Protein AF-A0A2N3E352-F1 (afdb_monomer_lite)

pLDDT: mean 88.11, std 11.74, range [39.16, 98.06]

Structure (mmCIF, N/CA/C/O backbone):
data_AF-A0A2N3E352-F1
#
_entry.id   AF-A0A2N3E352-F1
#
loop_
_atom_site.group_PDB
_atom_site.id
_atom_site.type_symbol
_atom_site.label_atom_id
_atom_site.label_alt_id
_atom_site.label_comp_id
_atom_site.label_asym_id
_atom_site.label_entity_id
_atom_site.label_seq_id
_atom_site.pdbx_PDB_ins_code
_atom_site.Cartn_x
_atom_site.Cartn_y
_atom_site.Cartn_z
_atom_site.occupancy
_atom_site.B_iso_or_equiv
_atom_site.auth_seq_id
_atom_site.auth_comp_id
_atom_site.auth_asym_id
_atom_site.auth_atom_id
_atom_site.pdbx_PDB_model_num
ATOM 1 N N . MET A 1 1 ? -7.917 42.215 31.900 1.00 39.16 1 MET A N 1
ATOM 2 C CA . MET A 1 1 ? -9.387 42.086 31.904 1.00 39.16 1 MET A CA 1
ATOM 3 C C . MET A 1 1 ? -9.721 40.731 31.296 1.00 39.16 1 MET A C 1
ATOM 5 O O . MET A 1 1 ? -9.849 40.613 30.087 1.00 39.16 1 MET A O 1
ATOM 9 N N . GLY A 1 2 ? -9.641 39.685 32.124 1.00 42.56 2 GLY A N 1
ATOM 10 C CA . GLY A 1 2 ? -9.872 38.299 31.720 1.00 42.56 2 GLY A CA 1
ATOM 11 C C . GLY A 1 2 ? -11.354 37.978 31.845 1.00 42.56 2 GLY A C 1
ATOM 12 O O . GLY A 1 2 ? -11.967 38.328 32.845 1.00 42.56 2 GLY A O 1
ATOM 13 N N . MET A 1 3 ? -11.923 37.372 30.809 1.00 50.81 3 MET A N 1
ATOM 14 C CA . MET A 1 3 ? -13.320 36.959 30.778 1.00 50.81 3 MET A CA 1
ATOM 15 C C . MET A 1 3 ? -13.442 35.613 31.498 1.00 50.81 3 MET A C 1
ATOM 17 O O . MET A 1 3 ? -12.963 34.593 31.001 1.00 50.81 3 MET A O 1
ATOM 21 N N . GLU A 1 4 ? -14.016 35.630 32.696 1.00 62.47 4 GLU A N 1
ATOM 22 C CA . GLU A 1 4 ? -14.313 34.435 33.483 1.00 62.47 4 GLU A CA 1
ATOM 23 C C . GLU A 1 4 ? -15.482 33.659 32.847 1.00 62.47 4 GLU A C 1
ATOM 25 O O . GLU A 1 4 ? -16.510 34.223 32.475 1.00 62.47 4 GLU A O 1
ATOM 30 N N . ASP A 1 5 ? -15.295 32.349 32.680 1.00 61.12 5 ASP A N 1
ATOM 31 C CA . ASP A 1 5 ? -16.291 31.399 32.173 1.00 61.12 5 ASP A CA 1
ATOM 32 C C . ASP A 1 5 ? -17.325 31.095 33.276 1.00 61.12 5 ASP A C 1
ATOM 34 O O . ASP A 1 5 ? -17.011 30.456 34.280 1.00 61.12 5 ASP A O 1
ATOM 38 N N . ILE A 1 6 ? -18.562 31.571 33.089 1.00 63.81 6 ILE A N 1
ATOM 39 C CA . ILE A 1 6 ? -19.675 31.530 34.061 1.00 63.81 6 ILE A CA 1
ATOM 40 C C . ILE A 1 6 ? -20.299 30.122 34.196 1.00 63.81 6 ILE A C 1
ATOM 42 O O . ILE A 1 6 ? -21.170 29.905 35.036 1.00 63.81 6 ILE A O 1
ATOM 46 N N . SER A 1 7 ? -19.898 29.117 33.405 1.00 71.06 7 SER A N 1
ATOM 47 C CA . SER A 1 7 ? -20.730 27.907 33.304 1.00 71.06 7 SER A CA 1
ATOM 48 C C . SER A 1 7 ? -20.709 26.968 34.518 1.00 71.06 7 SER A C 1
ATOM 50 O O . SER A 1 7 ? -21.573 26.096 34.585 1.00 71.06 7 SER A O 1
ATOM 52 N N . GLY A 1 8 ? -19.773 27.091 35.471 1.00 66.88 8 GLY A N 1
ATOM 53 C CA . GLY A 1 8 ? -19.715 26.251 36.685 1.00 66.88 8 GLY A CA 1
ATOM 54 C C . GLY A 1 8 ? -19.617 24.734 36.437 1.00 66.88 8 GLY A C 1
ATOM 55 O O . GLY A 1 8 ? -19.555 23.944 37.379 1.00 66.88 8 GLY A O 1
ATOM 56 N N . ARG A 1 9 ? -19.591 24.295 35.174 1.00 68.38 9 ARG A N 1
ATOM 57 C CA . ARG A 1 9 ? -19.462 22.894 34.800 1.00 68.38 9 ARG A CA 1
ATOM 58 C 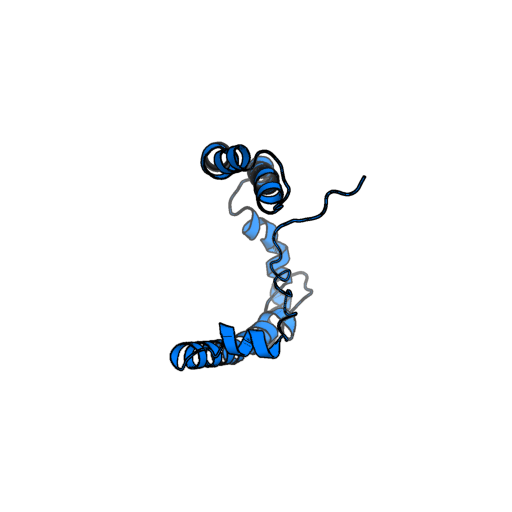C . ARG A 1 9 ? -17.985 22.544 34.905 1.00 68.38 9 ARG A C 1
ATOM 60 O O . ARG A 1 9 ? -17.168 23.210 34.264 1.00 68.38 9 ARG A O 1
ATOM 67 N N . PRO A 1 10 ? -17.604 21.507 35.669 1.00 63.91 10 PRO A N 1
ATOM 68 C CA . PRO A 1 10 ? -16.234 21.031 35.617 1.00 63.91 10 PRO A CA 1
ATOM 69 C C . PRO A 1 10 ? -15.914 20.716 34.154 1.00 63.91 10 PRO A C 1
ATOM 71 O O . PRO A 1 10 ? -16.662 19.978 33.506 1.00 63.91 10 PRO A O 1
ATOM 74 N N . ARG A 1 11 ? -14.829 21.301 33.617 1.00 57.19 11 ARG A N 1
ATOM 75 C CA . ARG A 1 11 ? -14.321 20.945 32.283 1.00 57.19 11 ARG A CA 1
ATOM 76 C C . ARG A 1 11 ? -14.302 19.420 32.221 1.00 57.19 11 ARG A C 1
ATOM 78 O O . ARG A 1 11 ? -13.710 18.830 33.134 1.00 57.19 11 ARG A O 1
ATOM 85 N N . PRO A 1 12 ? -14.945 18.768 31.229 1.00 61.28 12 PRO A N 1
ATOM 86 C CA . PRO A 1 12 ? -14.907 17.321 31.147 1.00 61.28 12 PRO A CA 1
ATOM 87 C C . PRO A 1 12 ? -13.433 16.959 31.118 1.00 61.28 12 PRO A C 1
ATOM 89 O O . PRO A 1 12 ? -12.713 17.345 30.192 1.00 61.28 12 PRO A O 1
ATOM 92 N N . LYS A 1 13 ? -12.958 16.315 32.190 1.00 57.22 13 LYS A N 1
ATOM 93 C CA . LYS A 1 13 ? -11.590 15.823 32.239 1.00 57.22 13 LYS A CA 1
ATOM 94 C C . LYS A 1 13 ? -11.484 14.977 30.981 1.00 57.22 13 LYS A C 1
ATOM 96 O O . LYS A 1 13 ? -12.222 13.999 30.854 1.00 57.22 13 LYS A O 1
ATOM 101 N N . ARG A 1 14 ? -10.644 15.374 30.017 1.00 56.84 14 ARG A N 1
ATOM 102 C CA . ARG A 1 14 ? -10.212 14.451 28.968 1.00 56.84 14 ARG A CA 1
ATOM 103 C C . ARG A 1 14 ? -9.488 13.362 29.731 1.00 56.84 14 ARG A C 1
ATOM 105 O O . ARG A 1 14 ? -8.304 13.490 30.016 1.00 56.84 14 ARG A O 1
ATOM 112 N N . ALA A 1 15 ? -10.235 12.361 30.185 1.00 62.94 15 ALA A N 1
ATOM 113 C CA . ALA A 1 15 ? -9.670 11.176 30.770 1.00 62.94 15 ALA A CA 1
ATOM 114 C C . ALA A 1 15 ? -8.791 10.628 29.658 1.00 62.94 15 ALA A C 1
ATOM 116 O O . ALA A 1 15 ? -9.296 10.224 28.609 1.00 62.94 15 ALA A O 1
ATOM 117 N N . MET A 1 16 ? -7.480 10.744 29.843 1.00 58.38 16 MET A N 1
ATOM 118 C CA . MET A 1 16 ? -6.495 10.099 29.003 1.00 58.38 16 MET A CA 1
ATOM 119 C C . MET A 1 16 ? -6.829 8.614 29.098 1.00 58.38 16 MET A C 1
ATOM 121 O O . MET A 1 16 ? -6.536 7.963 30.099 1.00 58.38 16 MET A O 1
ATOM 125 N N . ARG A 1 17 ? -7.619 8.115 28.138 1.00 68.69 17 ARG A N 1
ATOM 126 C CA . ARG A 1 17 ? -8.065 6.727 28.138 1.00 68.69 17 ARG A CA 1
ATOM 127 C C . ARG A 1 17 ? -6.791 5.911 28.027 1.00 68.69 17 ARG A C 1
ATOM 129 O O . ARG A 1 17 ? -6.120 5.973 27.002 1.00 68.69 17 ARG A O 1
ATOM 136 N N . SER A 1 18 ? -6.449 5.190 29.094 1.00 86.38 18 SER A N 1
ATOM 137 C CA . SER A 1 18 ? -5.401 4.175 29.032 1.00 86.38 18 SER A CA 1
ATOM 138 C C . SER A 1 18 ? -5.652 3.316 27.784 1.00 86.38 18 SER A C 1
ATOM 140 O O . SER A 1 18 ? -6.815 2.952 27.559 1.00 86.38 18 SER A O 1
ATOM 142 N N . PRO A 1 19 ? -4.625 2.995 26.975 1.00 86.56 19 PRO A N 1
ATOM 143 C CA . PRO A 1 19 ? -4.787 2.177 25.772 1.00 86.56 19 PRO A CA 1
ATOM 144 C C . PRO A 1 19 ? -5.583 0.898 26.049 1.00 86.56 19 PRO A C 1
ATOM 146 O O . PRO A 1 19 ? -6.465 0.525 25.282 1.00 86.56 19 PRO A O 1
ATOM 149 N N . LEU A 1 20 ? -5.377 0.305 27.228 1.00 88.19 20 LEU A N 1
ATOM 150 C CA . LEU A 1 20 ? -6.099 -0.878 27.685 1.00 88.19 20 LEU A CA 1
ATOM 151 C C . LEU A 1 20 ? -7.603 -0.624 27.901 1.00 88.19 20 LEU A C 1
ATOM 153 O O . LEU A 1 20 ? -8.441 -1.452 27.544 1.00 88.19 20 LEU A O 1
ATOM 157 N N . SER A 1 21 ? -7.959 0.535 28.461 1.00 86.94 21 SER A N 1
ATOM 158 C CA . SER A 1 21 ? -9.356 0.953 28.642 1.00 86.94 21 SER A CA 1
ATOM 159 C C . SER A 1 21 ? -10.036 1.224 27.297 1.00 86.94 21 SER A C 1
ATOM 161 O O . SER A 1 21 ? -11.190 0.847 27.099 1.00 86.94 21 SER A O 1
ATOM 163 N N . TRP A 1 22 ? -9.307 1.801 26.337 1.00 89.81 22 TRP A N 1
ATOM 164 C CA . TRP A 1 22 ? -9.796 1.981 24.972 1.00 89.81 22 TRP A CA 1
ATOM 165 C C . TRP A 1 22 ? -10.011 0.638 24.257 1.00 89.81 22 TRP A C 1
ATOM 167 O O . TRP A 1 22 ? -11.074 0.436 23.675 1.00 89.81 22 TRP A O 1
ATOM 177 N N . MET A 1 23 ? -9.068 -0.306 24.353 1.00 88.62 23 MET A N 1
ATOM 178 C CA . MET A 1 23 ? -9.197 -1.627 23.722 1.00 88.62 23 MET A CA 1
ATOM 179 C C . MET A 1 23 ? -10.406 -2.395 24.257 1.00 88.62 23 MET A C 1
ATOM 181 O O . MET A 1 23 ? -11.189 -2.925 23.474 1.00 88.62 23 MET A O 1
ATOM 185 N N . ARG A 1 24 ? -10.619 -2.405 25.580 1.00 87.75 24 ARG A N 1
ATOM 186 C CA . ARG A 1 24 ? -11.799 -3.050 26.178 1.00 87.75 24 ARG A CA 1
ATOM 187 C C . ARG A 1 24 ? -13.114 -2.437 25.695 1.00 87.75 24 ARG A C 1
ATOM 189 O O . ARG A 1 24 ? -14.062 -3.166 25.444 1.00 87.75 24 ARG A O 1
ATOM 196 N N . GLN A 1 25 ? -13.164 -1.116 25.537 1.00 88.19 25 GLN A N 1
ATOM 197 C CA . GLN A 1 25 ? -14.378 -0.411 25.114 1.00 88.19 25 GLN A CA 1
ATOM 198 C C . GLN A 1 25 ? -14.665 -0.504 23.608 1.00 88.19 25 GLN A C 1
ATOM 200 O O . GLN A 1 25 ? -15.820 -0.358 23.222 1.00 88.19 25 GLN A O 1
ATOM 205 N N . ASN A 1 26 ? -13.653 -0.718 22.760 1.00 90.06 26 ASN A N 1
ATOM 206 C CA . ASN A 1 26 ? -13.830 -0.716 21.301 1.00 90.06 26 ASN A CA 1
ATOM 207 C C . ASN A 1 26 ? -13.706 -2.111 20.674 1.00 90.06 26 ASN A C 1
ATOM 209 O O . ASN A 1 26 ? -14.521 -2.459 19.830 1.00 90.06 26 ASN A O 1
ATOM 213 N N . LEU A 1 27 ? -12.721 -2.914 21.089 1.00 89.38 27 LEU A N 1
ATOM 214 C CA . LEU A 1 27 ? -12.442 -4.231 20.500 1.00 89.38 27 LEU A CA 1
ATOM 215 C C . LEU A 1 27 ? -13.179 -5.365 21.227 1.00 89.38 27 LEU A C 1
ATOM 217 O O . LEU A 1 27 ? -13.637 -6.314 20.602 1.00 89.38 27 LEU A O 1
ATOM 221 N N . PHE A 1 28 ? -13.338 -5.250 22.549 1.00 93.62 28 PHE A N 1
ATOM 222 C CA . PHE A 1 28 ? -13.880 -6.320 23.402 1.00 93.62 28 PHE A CA 1
ATOM 223 C C . PHE A 1 28 ? -15.165 -5.918 24.141 1.00 93.62 28 PHE A C 1
ATOM 225 O O . PHE A 1 28 ? -15.451 -6.423 25.225 1.00 93.62 28 PHE A O 1
ATOM 232 N N . SER A 1 29 ? -15.946 -4.992 23.579 1.00 90.44 29 SER A N 1
ATOM 233 C CA . SER A 1 29 ? -17.137 -4.435 24.240 1.00 90.44 29 SER A CA 1
ATOM 234 C C . SER A 1 29 ? -18.327 -5.393 24.340 1.00 90.44 29 SER A C 1
ATOM 236 O O . SER A 1 29 ? -19.281 -5.106 25.057 1.00 90.44 29 SER A O 1
ATOM 238 N N . GLY A 1 30 ? -18.276 -6.537 23.660 1.00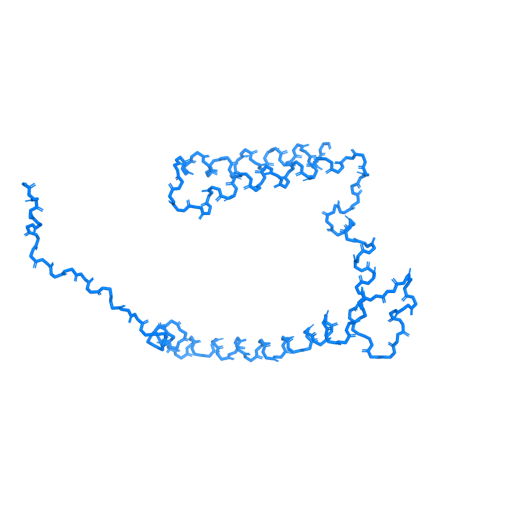 93.50 30 GLY A N 1
ATOM 239 C CA . GLY A 1 30 ? -19.294 -7.582 23.717 1.00 93.50 30 GLY A CA 1
ATOM 240 C C . GLY A 1 30 ? -18.809 -8.868 23.053 1.00 93.50 30 GLY A C 1
ATOM 241 O O . GLY A 1 30 ? -17.754 -8.882 22.420 1.00 93.50 30 GLY A O 1
ATOM 242 N N . VAL A 1 31 ? -19.583 -9.950 23.174 1.00 92.62 31 VAL A N 1
ATOM 243 C CA . VAL A 1 31 ? -19.201 -11.279 22.655 1.00 92.62 31 VAL A CA 1
ATOM 244 C C . VAL A 1 31 ? -18.940 -11.243 21.145 1.00 92.62 31 VAL A C 1
ATOM 246 O O . VAL A 1 31 ? -17.905 -11.729 20.702 1.00 92.62 31 VAL A O 1
ATOM 249 N N . GLY A 1 32 ? -19.811 -10.592 20.365 1.00 95.19 32 GLY A N 1
ATOM 250 C CA . GLY A 1 32 ? -19.631 -10.454 18.914 1.00 95.19 32 GLY A CA 1
ATOM 251 C C . GLY A 1 32 ? -18.351 -9.703 18.528 1.00 95.19 32 GLY A C 1
ATOM 252 O O . GLY A 1 32 ? -17.586 -10.184 17.697 1.00 95.19 32 GLY A O 1
ATOM 253 N N . ASN A 1 33 ? -18.070 -8.571 19.183 1.00 94.19 33 ASN A N 1
ATOM 254 C CA . ASN A 1 33 ? -16.860 -7.778 18.924 1.00 94.19 33 ASN A CA 1
ATOM 255 C C . ASN A 1 33 ? -15.588 -8.534 19.322 1.00 94.19 33 ASN A C 1
ATOM 257 O O . ASN A 1 33 ? -14.596 -8.502 18.596 1.00 94.19 33 ASN A O 1
ATOM 261 N N . THR A 1 34 ? -15.635 -9.280 20.427 1.00 94.44 34 THR A N 1
ATOM 262 C CA . THR 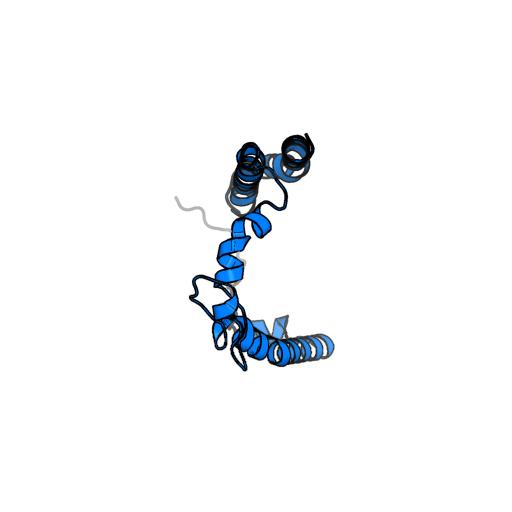A 1 34 ? -14.533 -10.146 20.855 1.00 94.44 34 THR A CA 1
ATOM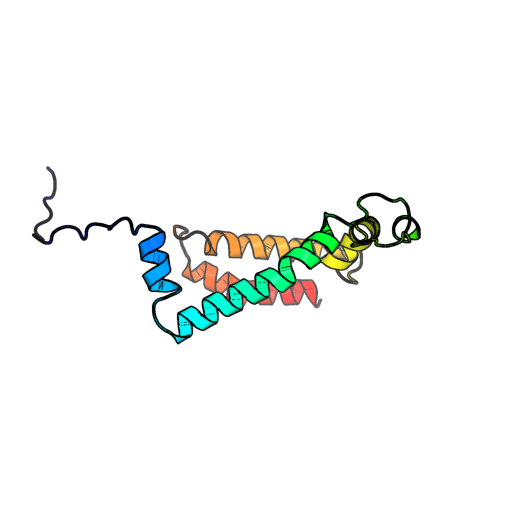 263 C C . THR A 1 34 ? -14.259 -11.247 19.833 1.00 94.44 34 THR A C 1
ATOM 265 O O . THR A 1 34 ? -13.109 -11.426 19.440 1.00 94.44 34 THR A O 1
ATOM 268 N N . VAL A 1 35 ? -15.294 -11.948 19.354 1.00 96.81 35 VAL A N 1
ATOM 269 C CA . VAL A 1 35 ? -15.149 -12.992 18.323 1.00 96.81 35 VAL A CA 1
ATOM 270 C C . VAL A 1 35 ? -14.592 -12.403 17.028 1.00 96.81 35 VAL A C 1
ATOM 272 O O . VAL A 1 35 ? -13.648 -12.959 16.473 1.00 96.81 35 VAL A O 1
ATOM 275 N N . LEU A 1 36 ? -15.111 -11.256 16.577 1.00 96.56 36 LEU A N 1
ATOM 276 C CA . LEU A 1 36 ? -14.622 -10.590 15.370 1.00 96.56 36 LEU A CA 1
ATOM 277 C C . LEU A 1 36 ? -13.161 -10.147 15.520 1.00 96.56 36 LEU A C 1
ATOM 279 O O . LEU A 1 36 ? -12.368 -10.335 14.600 1.00 96.56 36 LEU A O 1
ATOM 283 N N . THR A 1 37 ? -12.789 -9.606 16.682 1.00 96.38 37 THR A N 1
ATOM 284 C CA . THR A 1 37 ? -11.415 -9.177 16.972 1.00 96.38 37 THR A CA 1
ATOM 285 C C . THR A 1 37 ? -10.458 -10.365 16.959 1.00 96.38 37 THR A C 1
ATOM 287 O O . THR A 1 37 ? -9.440 -10.319 16.272 1.00 96.38 37 THR A O 1
ATOM 290 N N . LEU A 1 38 ? -10.787 -11.449 17.668 1.00 96.88 38 LEU A N 1
ATOM 291 C CA . LEU A 1 38 ? -9.957 -12.655 17.697 1.00 96.88 38 LEU A CA 1
ATOM 292 C C . LEU A 1 38 ? -9.871 -13.321 16.320 1.00 96.88 38 LEU A C 1
ATOM 294 O O . LEU A 1 38 ? -8.781 -13.699 15.901 1.00 96.88 38 LEU A O 1
ATOM 298 N N . GLY A 1 39 ? -10.986 -13.401 15.590 1.00 97.62 39 GLY A N 1
ATOM 299 C CA . GLY A 1 39 ? -11.017 -13.907 14.219 1.00 97.62 39 GLY A CA 1
ATOM 300 C C . GLY A 1 39 ? -10.152 -13.075 13.272 1.00 97.62 39 GLY A C 1
ATOM 301 O O . GLY A 1 39 ? -9.380 -13.631 12.498 1.00 97.62 39 GLY A O 1
ATOM 302 N N . SER A 1 40 ? -10.205 -11.747 13.386 1.00 97.19 40 SER A N 1
ATOM 303 C CA . SER A 1 40 ? -9.362 -10.837 12.599 1.00 97.19 40 SER A CA 1
ATOM 304 C C . SER A 1 40 ? -7.879 -11.036 12.907 1.00 97.19 40 SER A C 1
ATOM 306 O O . SER A 1 40 ? -7.072 -11.137 11.989 1.00 97.19 40 SER A O 1
ATOM 308 N N . ILE A 1 41 ? -7.512 -11.147 14.189 1.00 97.50 41 ILE A N 1
ATOM 309 C CA . ILE A 1 41 ? -6.130 -11.425 14.606 1.00 97.50 41 ILE A CA 1
ATOM 310 C C . ILE A 1 41 ? -5.666 -12.779 14.064 1.00 97.50 41 ILE A C 1
ATOM 312 O O . ILE A 1 41 ? -4.554 -12.880 13.556 1.00 97.50 41 ILE A O 1
ATOM 316 N N . TYR A 1 42 ? -6.515 -13.802 14.132 1.00 97.94 42 TYR A N 1
ATOM 317 C CA . TYR A 1 42 ? -6.200 -15.127 13.610 1.00 97.94 42 TYR A CA 1
ATOM 318 C C . TYR A 1 42 ? -5.993 -15.115 12.089 1.00 97.94 42 TYR A C 1
ATOM 320 O O . TYR A 1 42 ? -5.005 -15.659 11.604 1.00 97.94 42 TYR A O 1
ATOM 328 N N . LEU A 1 43 ? -6.855 -14.427 11.334 1.00 98.06 43 LEU A N 1
ATOM 329 C CA . LEU A 1 43 ? -6.677 -14.249 9.890 1.00 98.06 43 LEU A CA 1
ATOM 330 C C . LEU A 1 43 ? -5.383 -13.501 9.562 1.00 98.06 43 LEU A C 1
ATOM 332 O O . LEU A 1 43 ? -4.641 -13.923 8.678 1.00 98.06 43 LEU A O 1
ATOM 336 N N . LEU A 1 44 ? -5.076 -12.425 10.292 1.00 98.00 44 LEU A N 1
ATOM 337 C CA . LEU A 1 44 ? -3.806 -11.715 10.133 1.00 98.00 44 LEU A CA 1
ATOM 338 C C . LEU A 1 44 ? -2.619 -12.632 10.426 1.00 98.00 44 LEU A C 1
ATOM 340 O O . LEU A 1 44 ? -1.634 -12.597 9.698 1.00 98.00 44 LEU A O 1
ATOM 344 N N . TRP A 1 45 ? -2.717 -13.485 11.442 1.00 97.56 45 TRP A N 1
ATOM 345 C CA . TRP A 1 45 ? -1.669 -14.446 11.767 1.00 97.56 45 TRP A CA 1
ATOM 346 C C . TRP A 1 45 ? -1.475 -15.517 10.686 1.00 97.56 45 TRP A C 1
ATOM 348 O O . TRP A 1 45 ? -0.349 -15.947 10.464 1.00 97.56 45 TRP A O 1
ATOM 358 N N . LEU A 1 46 ? -2.530 -15.910 9.969 1.00 97.62 46 LEU A N 1
ATOM 359 C CA . LEU A 1 46 ? -2.416 -16.836 8.839 1.00 97.62 46 LEU A CA 1
ATOM 360 C C . LEU A 1 46 ? -1.879 -16.172 7.564 1.00 97.62 46 LEU A C 1
ATOM 362 O O . LEU A 1 46 ? -1.217 -16.836 6.776 1.00 97.62 46 LEU A O 1
ATOM 366 N N . ILE A 1 47 ? -2.176 -14.889 7.338 1.00 97.75 47 ILE A N 1
ATOM 367 C CA . ILE A 1 47 ? -1.870 -14.201 6.072 1.00 97.75 47 ILE A CA 1
ATOM 368 C C . ILE A 1 47 ? -0.537 -13.454 6.134 1.00 97.75 47 ILE A C 1
ATOM 370 O O . ILE A 1 47 ? 0.252 -13.518 5.196 1.00 97.75 47 ILE A O 1
ATOM 374 N N . VAL A 1 48 ? -0.271 -12.725 7.218 1.00 97.94 48 VAL A N 1
ATOM 375 C CA . VAL A 1 48 ? 0.875 -11.809 7.290 1.00 97.94 48 VAL A CA 1
ATOM 376 C C . VAL A 1 48 ? 2.213 -12.554 7.218 1.00 97.94 48 VAL A C 1
ATOM 378 O O . VAL A 1 48 ? 3.020 -12.172 6.373 1.00 97.94 48 VAL A O 1
ATOM 381 N N . PRO A 1 49 ? 2.477 -13.615 8.008 1.00 97.25 49 PRO A N 1
ATOM 382 C CA . PRO A 1 49 ? 3.751 -14.327 7.937 1.00 97.25 49 PRO A CA 1
ATOM 383 C C . PRO A 1 49 ? 4.097 -14.877 6.542 1.00 97.25 49 PRO A C 1
ATOM 385 O O . PRO A 1 49 ? 5.176 -14.535 6.059 1.00 97.25 49 PRO A O 1
ATOM 388 N N . PRO A 1 50 ? 3.228 -15.640 5.839 1.00 96.00 50 PRO A N 1
ATOM 389 C CA . PRO A 1 50 ? 3.578 -16.149 4.513 1.00 96.00 50 PRO A CA 1
ATOM 390 C C . PRO A 1 50 ? 3.680 -15.044 3.456 1.00 96.00 50 PRO A C 1
ATOM 392 O O . PRO A 1 50 ? 4.497 -15.151 2.548 1.00 96.00 50 PRO A O 1
ATOM 395 N N . VAL A 1 51 ? 2.902 -13.958 3.567 1.00 97.00 51 VAL A N 1
ATOM 396 C CA . VAL A 1 51 ? 3.029 -12.812 2.650 1.00 97.00 51 VAL A CA 1
ATOM 397 C C . VAL A 1 51 ? 4.364 -12.096 2.841 1.00 97.00 51 VAL A C 1
ATOM 399 O O . VAL A 1 51 ? 4.986 -11.712 1.854 1.00 97.00 51 VAL A O 1
ATOM 402 N N . LEU A 1 52 ? 4.817 -11.913 4.083 1.00 96.94 52 LEU A N 1
ATOM 403 C CA . LEU A 1 52 ? 6.120 -11.305 4.358 1.00 96.94 52 LEU A CA 1
ATOM 404 C C . LEU A 1 52 ? 7.268 -12.214 3.922 1.00 96.94 52 LEU A C 1
ATOM 406 O O . LEU A 1 52 ? 8.248 -11.718 3.368 1.00 96.94 52 LEU A O 1
ATOM 410 N N . ASP A 1 53 ? 7.134 -13.524 4.132 1.00 95.94 53 ASP A N 1
ATOM 411 C CA . ASP A 1 53 ? 8.104 -14.499 3.639 1.00 95.94 53 ASP A CA 1
ATOM 412 C C . ASP A 1 53 ? 8.240 -14.417 2.122 1.00 95.94 53 ASP A C 1
ATOM 414 O O . ASP A 1 53 ? 9.315 -14.125 1.608 1.00 95.94 53 ASP A O 1
ATOM 418 N N . PHE A 1 54 ? 7.118 -14.499 1.411 1.00 94.88 54 PHE A N 1
ATOM 419 C CA . PHE A 1 54 ? 7.089 -14.362 -0.036 1.00 94.88 54 PHE A CA 1
ATOM 420 C C . PHE A 1 54 ? 7.630 -13.006 -0.520 1.00 94.88 54 PHE A C 1
ATOM 422 O O . PHE A 1 54 ? 8.483 -12.965 -1.400 1.00 94.88 54 PHE A O 1
ATOM 429 N N . ALA A 1 55 ? 7.140 -11.884 0.011 1.00 95.00 55 ALA A N 1
ATOM 430 C CA . ALA A 1 55 ? 7.416 -10.561 -0.553 1.00 95.00 55 ALA A CA 1
ATOM 431 C C . ALA A 1 55 ? 8.771 -9.969 -0.135 1.00 95.00 55 ALA A C 1
ATOM 433 O O . ALA A 1 55 ? 9.288 -9.091 -0.833 1.00 95.00 55 ALA A O 1
ATOM 434 N N . ILE A 1 56 ? 9.326 -10.407 1.000 1.00 95.06 56 ILE A N 1
ATOM 435 C CA . ILE A 1 56 ? 10.493 -9.775 1.625 1.00 95.06 56 ILE A CA 1
ATOM 436 C C . ILE A 1 56 ? 11.597 -10.789 1.923 1.00 95.06 56 ILE A C 1
ATOM 438 O O . ILE A 1 56 ? 12.712 -10.601 1.434 1.00 95.06 56 ILE A O 1
ATOM 442 N N . PHE A 1 57 ? 11.320 -11.820 2.731 1.00 94.38 57 PHE A N 1
ATOM 443 C CA . PHE A 1 57 ? 12.376 -12.681 3.286 1.00 94.38 57 PHE A CA 1
ATOM 444 C C . PHE A 1 57 ? 12.952 -13.663 2.260 1.00 94.38 57 PHE A C 1
ATOM 446 O O . PHE A 1 57 ? 14.169 -13.774 2.147 1.00 94.38 57 PHE A O 1
ATOM 453 N N . SER A 1 58 ? 12.091 -14.296 1.469 1.00 94.19 58 SER A N 1
ATOM 454 C CA . SER A 1 58 ? 12.448 -15.242 0.405 1.00 94.19 58 SER A CA 1
ATOM 455 C C . SER A 1 58 ? 12.512 -14.566 -0.974 1.00 94.19 58 SER A C 1
ATOM 457 O O . SER A 1 58 ? 12.659 -15.228 -2.000 1.00 94.19 58 SER A O 1
ATOM 459 N N . ALA A 1 59 ? 12.379 -13.237 -1.034 1.00 93.44 59 ALA A N 1
ATOM 460 C CA . ALA A 1 59 ? 12.315 -12.490 -2.284 1.00 93.44 59 ALA A CA 1
ATOM 461 C C . ALA A 1 59 ? 13.693 -12.292 -2.935 1.00 93.44 59 ALA A C 1
ATOM 463 O O . ALA A 1 59 ? 14.701 -12.028 -2.276 1.00 93.44 59 ALA A O 1
ATOM 464 N N . VAL A 1 60 ? 13.716 -12.327 -4.267 1.00 93.31 60 VAL A N 1
ATOM 465 C CA . VAL A 1 60 ? 14.900 -11.988 -5.061 1.00 93.31 60 VAL A CA 1
ATOM 466 C C . VAL A 1 60 ? 14.880 -10.490 -5.326 1.00 93.31 60 VAL A C 1
ATOM 468 O O . VAL A 1 60 ? 14.000 -9.992 -6.028 1.00 93.31 60 VAL A O 1
ATOM 471 N N . TRP A 1 61 ? 15.843 -9.768 -4.754 1.00 91.31 61 TRP A N 1
ATOM 472 C CA . TRP A 1 61 ? 15.913 -8.303 -4.812 1.00 91.31 61 TRP A CA 1
ATOM 473 C C . TRP A 1 61 ? 16.668 -7.766 -6.029 1.00 91.31 61 TRP A C 1
ATOM 475 O O . TRP A 1 61 ? 16.342 -6.692 -6.534 1.00 91.31 61 TRP A O 1
ATOM 485 N N . THR A 1 62 ? 17.668 -8.504 -6.509 1.00 88.31 62 THR A N 1
ATOM 486 C CA . THR A 1 62 ? 18.570 -8.077 -7.584 1.00 88.31 62 THR A CA 1
ATOM 487 C C . THR A 1 62 ? 18.662 -9.140 -8.674 1.00 88.31 62 THR A C 1
ATOM 489 O O . THR A 1 62 ? 18.537 -10.334 -8.420 1.00 88.31 62 THR A O 1
ATOM 492 N N . GLY A 1 63 ? 18.850 -8.700 -9.915 1.00 86.12 63 GLY A N 1
ATOM 493 C CA . GLY A 1 63 ? 18.924 -9.579 -11.078 1.00 86.12 63 GLY A CA 1
ATOM 494 C C . GLY A 1 63 ? 18.814 -8.778 -12.367 1.00 86.12 63 GLY A C 1
ATOM 495 O O . GLY A 1 63 ? 18.064 -7.806 -12.429 1.00 86.12 63 GLY A O 1
ATOM 496 N N . SER A 1 64 ? 19.580 -9.159 -13.385 1.00 81.12 64 SER A N 1
ATOM 497 C CA . SER A 1 64 ? 19.550 -8.523 -14.709 1.00 81.12 64 SER A CA 1
ATOM 498 C C . SER A 1 64 ? 18.454 -9.084 -15.616 1.00 81.12 64 SER A C 1
ATOM 500 O O . SER A 1 64 ? 18.105 -8.458 -16.614 1.00 81.12 64 SER A O 1
ATOM 502 N N . SER A 1 65 ? 17.917 -10.260 -15.291 1.00 81.38 65 SER A N 1
ATOM 503 C CA . SER A 1 65 ? 16.971 -10.981 -16.134 1.00 81.38 65 SER A CA 1
ATOM 504 C C . SER A 1 65 ? 16.068 -11.908 -15.311 1.00 81.38 65 SER A C 1
ATOM 506 O O . SER A 1 65 ? 16.278 -12.101 -14.110 1.00 81.38 65 SER A O 1
ATOM 508 N N . ARG A 1 66 ? 15.022 -12.462 -15.940 1.00 80.31 66 ARG A N 1
ATOM 509 C CA . ARG A 1 66 ? 14.009 -13.301 -15.269 1.00 80.31 66 ARG A CA 1
ATOM 510 C C . ARG A 1 66 ? 14.616 -14.561 -14.649 1.00 80.31 66 ARG A C 1
ATOM 512 O O . ARG A 1 66 ? 14.104 -15.060 -13.651 1.00 80.31 66 ARG A O 1
ATOM 519 N N . GLU A 1 67 ? 15.703 -15.052 -15.225 1.00 86.19 67 GLU A N 1
ATOM 520 C CA . GLU A 1 67 ? 16.417 -16.251 -14.795 1.00 86.19 67 GLU A CA 1
ATOM 521 C C . GLU A 1 67 ? 16.958 -16.109 -13.368 1.00 86.19 67 GLU A C 1
ATOM 523 O O . GLU A 1 67 ? 17.024 -17.102 -12.650 1.00 86.19 67 GLU A O 1
ATOM 528 N N . ALA A 1 68 ? 17.238 -14.881 -12.915 1.00 83.50 68 ALA A N 1
ATOM 529 C CA . ALA A 1 68 ? 17.652 -14.606 -11.538 1.00 83.50 68 ALA A CA 1
ATOM 530 C C . ALA A 1 68 ? 16.602 -15.0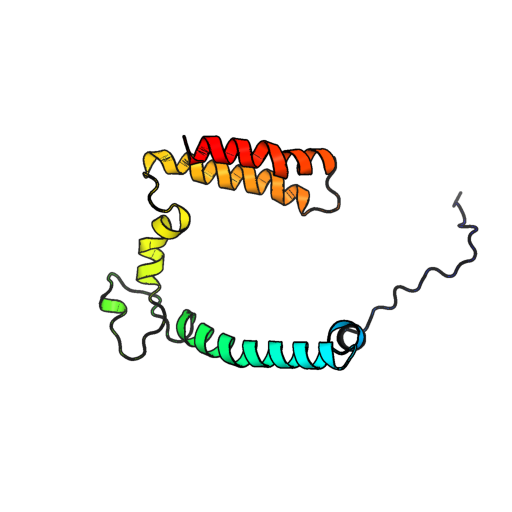30 -10.493 1.00 83.50 68 ALA A C 1
ATOM 532 O O . ALA A 1 68 ? 16.943 -15.266 -9.339 1.00 83.50 68 ALA A O 1
ATOM 533 N N . CYS A 1 69 ? 15.333 -15.147 -10.895 1.00 86.94 69 CYS A N 1
ATOM 534 C CA . CYS A 1 69 ? 14.229 -15.536 -10.023 1.00 86.94 69 CYS A CA 1
ATOM 535 C C . CYS A 1 69 ? 13.848 -17.023 -10.135 1.00 86.94 69 CYS A C 1
ATOM 537 O O . CYS A 1 69 ? 12.911 -17.455 -9.472 1.00 86.94 69 CYS A O 1
ATOM 539 N N . LEU A 1 70 ? 14.541 -17.816 -10.962 1.00 87.69 70 LEU A N 1
ATOM 540 C CA . LEU A 1 70 ? 14.265 -19.247 -11.167 1.00 87.69 70 LEU A CA 1
ATOM 541 C C . LEU A 1 70 ? 15.036 -20.136 -10.176 1.00 87.69 70 LEU A C 1
ATOM 543 O O . LEU A 1 70 ? 15.630 -21.141 -10.566 1.00 87.69 70 LEU A O 1
ATOM 547 N N . VAL A 1 71 ? 15.051 -19.758 -8.898 1.00 86.31 71 VAL A N 1
ATOM 548 C CA . VAL A 1 71 ? 15.704 -20.530 -7.829 1.00 86.31 71 VAL A CA 1
ATOM 549 C C . VAL A 1 71 ? 14.672 -21.329 -7.021 1.00 86.31 71 VAL A C 1
ATOM 551 O O . VAL A 1 71 ? 13.519 -20.904 -6.921 1.00 86.31 71 VAL A O 1
ATOM 554 N N . PRO A 1 72 ? 15.041 -22.493 -6.455 1.00 85.12 72 PRO A N 1
ATOM 555 C CA . PRO A 1 72 ? 14.170 -23.216 -5.532 1.00 85.12 72 PRO A CA 1
ATOM 556 C C . PRO A 1 72 ? 13.785 -22.324 -4.349 1.00 85.12 72 PRO A C 1
ATOM 558 O O . PRO A 1 72 ? 14.620 -21.566 -3.860 1.00 85.12 72 PRO A O 1
ATOM 561 N N . ASP A 1 73 ? 12.524 -22.404 -3.925 1.00 84.75 73 ASP A N 1
ATOM 562 C CA . ASP A 1 73 ? 11.967 -21.637 -2.803 1.00 84.75 73 ASP A CA 1
ATOM 563 C C . ASP A 1 73 ? 12.044 -20.101 -2.952 1.00 84.75 73 ASP A C 1
ATOM 565 O O . ASP A 1 73 ? 11.896 -19.369 -1.973 1.00 84.75 73 ASP A O 1
ATOM 569 N N . ALA A 1 74 ? 12.223 -19.582 -4.176 1.00 87.69 74 ALA A N 1
ATOM 570 C CA . ALA A 1 74 ? 12.128 -18.143 -4.416 1.00 87.69 74 ALA A CA 1
ATOM 571 C C . ALA A 1 74 ? 10.707 -17.621 -4.161 1.00 87.69 74 ALA A C 1
ATOM 573 O O . ALA A 1 74 ? 9.718 -18.135 -4.689 1.00 87.69 74 ALA A O 1
ATOM 574 N N . GLY A 1 75 ? 10.636 -16.529 -3.404 1.00 89.94 75 GLY A N 1
ATOM 575 C CA . GLY A 1 75 ? 9.451 -15.705 -3.232 1.00 89.94 75 GLY A CA 1
ATOM 576 C C . GLY A 1 75 ? 9.251 -14.723 -4.391 1.00 89.94 75 GLY A C 1
ATOM 577 O O . GLY A 1 75 ? 9.333 -15.063 -5.572 1.00 89.94 75 GLY A O 1
ATOM 578 N N . ALA A 1 76 ? 8.962 -13.467 -4.065 1.00 92.88 76 ALA A N 1
ATOM 579 C CA . ALA A 1 76 ? 8.695 -12.421 -5.039 1.00 92.88 76 ALA A CA 1
ATOM 580 C C . ALA A 1 76 ? 9.944 -12.063 -5.860 1.00 92.88 76 ALA A C 1
ATOM 582 O O . ALA A 1 76 ? 11.051 -11.927 -5.341 1.00 92.88 76 ALA A O 1
ATOM 583 N N . CYS A 1 77 ? 9.742 -11.844 -7.159 1.00 94.12 77 CYS A N 1
ATOM 584 C CA . CYS A 1 77 ? 10.785 -11.416 -8.086 1.00 94.12 77 CYS A CA 1
ATOM 585 C C . CYS A 1 77 ? 10.755 -9.890 -8.257 1.00 94.12 77 CYS A C 1
ATOM 587 O O . CYS A 1 77 ? 10.066 -9.368 -9.138 1.00 94.12 77 CYS A O 1
ATOM 589 N N . TRP A 1 78 ? 11.506 -9.156 -7.435 1.00 93.06 78 TRP A N 1
ATOM 590 C CA . TRP A 1 78 ? 11.569 -7.694 -7.530 1.00 93.06 78 TRP A CA 1
ATOM 591 C C . TRP A 1 78 ? 12.178 -7.172 -8.838 1.00 93.06 78 TRP A C 1
ATOM 593 O O . TRP A 1 78 ? 11.638 -6.194 -9.350 1.00 93.06 78 TRP A O 1
ATOM 603 N N . PRO A 1 79 ? 13.201 -7.800 -9.459 1.00 92.88 79 PRO A N 1
ATOM 604 C CA . PRO A 1 79 ? 13.690 -7.381 -10.774 1.00 92.88 79 PRO A CA 1
ATOM 605 C C . PRO A 1 79 ? 12.586 -7.300 -11.834 1.00 92.88 79 PRO A C 1
ATOM 607 O O . PRO A 1 79 ? 12.531 -6.346 -12.609 1.00 92.88 79 PRO A O 1
ATOM 610 N N . PHE A 1 80 ? 11.651 -8.254 -11.820 1.00 91.44 80 PHE A N 1
ATOM 611 C CA . PHE A 1 80 ? 10.480 -8.220 -12.692 1.00 91.44 80 PHE A CA 1
ATOM 612 C C . PHE A 1 80 ? 9.547 -7.053 -12.349 1.00 91.44 80 PHE A C 1
ATOM 614 O O . PHE A 1 80 ? 9.069 -6.368 -13.255 1.00 91.44 80 PHE A O 1
ATOM 621 N N . VAL A 1 81 ? 9.303 -6.808 -11.057 1.00 92.94 81 VAL A N 1
ATOM 622 C CA . VAL A 1 81 ? 8.457 -5.696 -10.600 1.00 92.94 81 VAL A CA 1
ATOM 623 C C . VAL A 1 81 ? 9.049 -4.353 -11.019 1.00 92.94 81 VAL A C 1
ATOM 625 O O . VAL A 1 81 ? 8.331 -3.539 -11.591 1.00 92.94 81 VAL A O 1
ATOM 628 N N . TRP A 1 82 ? 10.350 -4.135 -10.816 1.00 91.19 82 TRP A N 1
ATOM 629 C CA . TRP A 1 82 ? 11.036 -2.902 -11.209 1.00 91.19 82 TRP A CA 1
ATOM 630 C C . TRP A 1 82 ? 11.002 -2.680 -12.720 1.00 91.19 82 TRP A C 1
ATOM 632 O O . TRP A 1 82 ? 10.670 -1.583 -13.165 1.00 91.19 82 TRP A O 1
ATOM 642 N N . ALA A 1 83 ? 11.2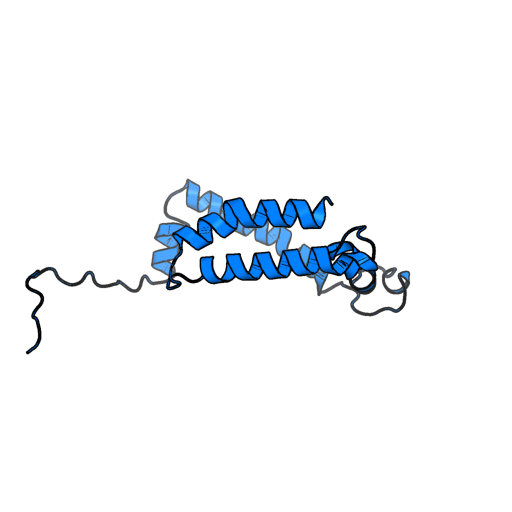65 -3.727 -13.508 1.00 91.25 83 ALA A N 1
ATOM 643 C CA . ALA A 1 83 ? 11.219 -3.652 -14.967 1.00 91.25 83 ALA A CA 1
ATOM 644 C C . ALA A 1 83 ? 9.817 -3.316 -15.509 1.00 91.25 83 ALA A C 1
ATOM 646 O O . ALA A 1 83 ? 9.697 -2.698 -16.564 1.00 91.25 83 ALA A O 1
ATOM 647 N N . ASN A 1 84 ? 8.758 -3.693 -14.785 1.00 91.94 84 ASN A N 1
ATOM 648 C CA . ASN A 1 84 ? 7.366 -3.496 -15.200 1.00 91.94 84 ASN A CA 1
ATOM 649 C C . ASN A 1 84 ? 6.627 -2.428 -14.382 1.00 91.94 84 ASN A C 1
ATOM 651 O O . ASN A 1 84 ? 5.422 -2.249 -14.561 1.00 91.94 84 ASN A O 1
ATOM 655 N N . LEU A 1 85 ? 7.318 -1.678 -13.518 1.00 92.38 85 LEU A N 1
ATOM 656 C CA . LEU A 1 85 ? 6.676 -0.701 -12.636 1.00 92.38 85 LEU A CA 1
ATOM 657 C C . LEU A 1 85 ? 5.927 0.375 -13.434 1.00 92.38 85 LEU A C 1
ATOM 659 O O . LEU A 1 85 ? 4.820 0.762 -13.066 1.00 92.38 85 LEU A O 1
ATOM 663 N N . GLY A 1 86 ? 6.486 0.791 -14.575 1.00 91.69 86 GLY A N 1
ATOM 664 C CA . GLY A 1 86 ? 5.816 1.703 -15.502 1.00 91.69 86 GLY A CA 1
ATOM 665 C C . GLY A 1 86 ? 4.483 1.150 -16.013 1.00 91.69 86 GLY A C 1
ATOM 666 O O . GLY A 1 86 ? 3.488 1.864 -16.007 1.00 91.69 86 GLY A O 1
ATOM 667 N N . GLN A 1 87 ? 4.422 -0.137 -16.361 1.00 91.81 87 GLN A N 1
ATOM 668 C CA . GLN A 1 87 ? 3.183 -0.793 -16.789 1.00 91.81 87 GLN A CA 1
ATOM 669 C C . GLN A 1 87 ? 2.170 -0.912 -15.640 1.00 91.81 87 GLN A C 1
ATOM 671 O O . GLN A 1 87 ? 0.970 -0.804 -15.875 1.00 91.81 87 GLN A O 1
ATOM 676 N N . PHE A 1 88 ? 2.615 -1.123 -14.398 1.00 92.25 88 PHE A N 1
ATOM 677 C CA . PHE A 1 88 ? 1.707 -1.173 -13.245 1.00 92.25 88 PHE A CA 1
ATOM 678 C C . PHE A 1 88 ? 1.105 0.192 -12.905 1.00 92.25 88 PHE A C 1
ATOM 680 O O . PHE A 1 88 ? -0.064 0.261 -12.536 1.00 92.25 88 PHE A O 1
ATOM 687 N N . ILE A 1 89 ? 1.883 1.269 -13.041 1.00 92.50 89 ILE A N 1
ATOM 688 C CA . ILE A 1 89 ? 1.431 2.634 -12.737 1.00 92.50 89 ILE A CA 1
ATOM 689 C C . ILE A 1 89 ? 0.596 3.210 -13.886 1.00 92.50 89 ILE A C 1
ATOM 691 O O . ILE A 1 89 ? -0.460 3.792 -13.652 1.00 92.50 89 ILE A O 1
ATOM 695 N N . TYR A 1 90 ? 1.069 3.060 -15.122 1.00 93.06 90 TYR A N 1
ATOM 696 C CA . TYR A 1 90 ? 0.496 3.725 -16.293 1.00 93.06 90 TYR A CA 1
ATOM 697 C C . TYR A 1 90 ? -0.366 2.800 -17.159 1.00 93.06 90 TYR A C 1
ATOM 699 O O . TYR A 1 90 ? -1.095 3.269 -18.028 1.00 93.06 90 TYR A O 1
ATOM 707 N N . GLY A 1 91 ? -0.337 1.484 -16.945 1.00 90.44 91 GLY A N 1
ATOM 708 C CA . GLY A 1 91 ? -1.036 0.541 -17.815 1.00 90.44 91 GLY A CA 1
ATOM 709 C C . GLY A 1 91 ? -0.490 0.587 -19.243 1.00 90.44 91 GLY A C 1
ATOM 710 O O . GLY A 1 91 ? 0.701 0.762 -19.460 1.00 90.44 91 GLY A O 1
ATOM 711 N N . ARG A 1 92 ? -1.372 0.451 -20.240 1.00 89.88 92 ARG A N 1
ATOM 712 C CA . ARG A 1 92 ? -1.010 0.471 -21.673 1.00 89.88 92 ARG A CA 1
ATOM 713 C C . ARG A 1 92 ? -0.929 1.882 -22.274 1.00 89.88 92 ARG A C 1
ATOM 715 O O . ARG A 1 92 ? -1.083 2.031 -23.484 1.00 89.88 92 ARG A O 1
ATOM 722 N N . TYR A 1 93 ? -0.765 2.914 -21.452 1.00 91.12 93 TYR A N 1
ATOM 723 C CA . TYR A 1 93 ? -0.708 4.289 -21.940 1.00 91.12 93 TYR A CA 1
ATOM 724 C C . TYR A 1 93 ? 0.574 4.510 -22.765 1.00 91.12 93 TYR A C 1
ATOM 726 O O . TYR A 1 93 ? 1.651 4.089 -22.331 1.00 91.12 93 TYR A O 1
ATOM 734 N N . PRO A 1 94 ? 0.501 5.148 -23.946 1.00 91.19 94 PRO A N 1
ATOM 735 C CA . PRO A 1 94 ? 1.690 5.427 -24.741 1.00 91.19 94 PRO A CA 1
ATOM 736 C C . PRO A 1 94 ? 2.620 6.395 -24.002 1.00 91.19 94 PRO A C 1
ATOM 738 O O . PRO A 1 94 ? 2.172 7.291 -23.282 1.00 91.19 94 PRO A O 1
ATOM 741 N N . SER A 1 95 ? 3.931 6.236 -24.204 1.00 89.31 95 SER A N 1
ATOM 742 C CA . SER A 1 95 ? 4.960 7.008 -23.492 1.00 89.31 95 SER A CA 1
ATOM 743 C C . SER A 1 95 ? 4.837 8.522 -23.701 1.00 89.31 95 SER A C 1
ATOM 745 O O . SER A 1 95 ? 5.140 9.294 -22.792 1.00 89.31 95 SER A O 1
ATOM 747 N N . SER A 1 96 ? 4.344 8.954 -24.865 1.00 91.69 96 SER A N 1
ATOM 748 C CA . SER A 1 96 ? 4.108 10.365 -25.182 1.00 91.69 96 SER A CA 1
ATOM 749 C C . SER A 1 96 ? 2.958 10.987 -24.393 1.00 91.69 96 SER A C 1
ATOM 751 O O . SER A 1 96 ? 2.950 12.199 -24.219 1.00 91.69 96 SER A O 1
ATOM 753 N N . GLU A 1 97 ? 2.010 10.190 -23.893 1.00 93.44 97 GLU A N 1
ATOM 754 C CA . GLU A 1 97 ? 0.800 10.684 -23.222 1.00 93.44 97 GLU A CA 1
ATOM 755 C C . GLU A 1 97 ? 0.840 10.498 -21.696 1.00 93.44 97 GLU A C 1
ATOM 757 O O . GLU A 1 97 ? -0.106 10.863 -20.999 1.00 93.44 97 GLU A O 1
ATOM 762 N N . LEU A 1 98 ? 1.947 9.997 -21.130 1.00 93.94 98 LEU A N 1
ATOM 763 C CA . LEU A 1 98 ? 2.089 9.807 -19.674 1.00 93.94 98 LEU A CA 1
ATOM 764 C C . LEU A 1 98 ? 1.882 11.098 -18.872 1.00 93.94 98 LEU A C 1
ATOM 766 O O . LEU A 1 98 ? 1.509 11.051 -17.698 1.00 93.94 98 LEU A O 1
ATOM 770 N N . TRP A 1 99 ? 2.089 12.259 -19.500 1.00 93.88 99 TRP A N 1
ATOM 771 C CA . TRP A 1 99 ? 1.816 13.559 -18.894 1.00 93.88 99 TRP A CA 1
ATOM 772 C C . TRP A 1 99 ? 0.351 13.700 -18.456 1.00 93.88 99 TRP A C 1
ATOM 774 O O . TRP A 1 99 ? 0.109 14.293 -17.409 1.00 93.88 99 TRP A O 1
ATOM 784 N N . ARG A 1 100 ? -0.614 13.106 -19.178 1.00 94.56 100 ARG A N 1
ATOM 785 C CA . ARG A 1 100 ? -2.047 13.145 -18.829 1.00 94.56 100 ARG A CA 1
ATOM 786 C C . ARG A 1 100 ? -2.320 12.422 -17.515 1.00 94.56 100 ARG A C 1
ATOM 788 O O . ARG A 1 100 ? -3.016 12.936 -16.635 1.00 94.56 100 ARG A O 1
ATOM 795 N N . VAL A 1 101 ? -1.708 11.249 -17.354 1.00 94.81 101 VAL A N 1
ATOM 796 C CA . VAL A 1 101 ? -1.811 10.437 -16.137 1.00 94.81 101 VAL A CA 1
ATOM 797 C C . VAL A 1 101 ? -1.126 11.142 -14.964 1.00 94.81 101 VAL A C 1
ATOM 799 O O . VAL A 1 101 ? -1.723 11.299 -13.899 1.00 94.81 101 VAL A O 1
ATOM 802 N N . ASN A 1 102 ? 0.090 11.654 -15.171 1.00 95.69 102 ASN A N 1
ATOM 803 C CA . ASN A 1 102 ? 0.829 12.399 -14.148 1.00 95.69 102 ASN A CA 1
ATOM 804 C C . ASN A 1 102 ? 0.095 13.676 -13.710 1.00 95.69 102 ASN A C 1
ATOM 806 O O . ASN A 1 102 ? 0.034 13.969 -12.516 1.00 95.69 102 ASN A O 1
ATOM 810 N N . LEU A 1 103 ? -0.506 14.411 -14.652 1.00 95.88 103 LEU A N 1
ATOM 811 C CA . LEU A 1 103 ? -1.318 15.590 -14.355 1.00 95.88 103 LEU A CA 1
ATOM 812 C C . LEU A 1 103 ? -2.546 15.211 -13.520 1.00 95.88 103 LEU A C 1
ATOM 814 O O . LEU A 1 103 ? -2.863 15.898 -12.553 1.00 95.88 103 LEU A O 1
ATOM 818 N N . THR A 1 104 ? -3.199 14.093 -13.847 1.00 95.56 104 THR A N 1
ATOM 819 C CA . THR A 1 104 ? -4.344 13.588 -13.077 1.00 95.56 104 THR A CA 1
ATOM 820 C C . THR A 1 104 ? -3.943 13.269 -11.636 1.00 95.56 104 THR A C 1
ATOM 822 O O . THR A 1 104 ? -4.610 13.724 -10.707 1.00 95.56 104 THR A O 1
ATOM 825 N N . PHE A 1 105 ? -2.817 12.576 -11.422 1.00 95.88 105 PHE A N 1
ATOM 826 C CA . PHE A 1 105 ? -2.297 12.322 -10.073 1.00 95.88 105 PHE A CA 1
ATOM 827 C C . PHE A 1 105 ? -1.974 13.613 -9.315 1.00 95.88 105 PHE A C 1
ATOM 829 O O . PHE A 1 105 ? -2.338 13.743 -8.144 1.00 95.88 105 PHE A O 1
ATOM 836 N N . LEU A 1 106 ? -1.332 14.580 -9.976 1.00 97.19 106 LEU A N 1
ATOM 837 C CA . LEU A 1 106 ? -0.974 15.862 -9.372 1.00 97.19 106 LEU A CA 1
ATOM 838 C C . LEU A 1 106 ? -2.216 16.657 -8.945 1.00 97.19 106 LEU A C 1
ATOM 840 O O . LEU A 1 106 ? -2.281 17.140 -7.815 1.00 97.19 106 LEU A O 1
ATOM 844 N N . LEU A 1 107 ? -3.216 16.764 -9.823 1.00 95.81 107 LEU A N 1
ATOM 845 C CA . LEU A 1 107 ? -4.478 17.446 -9.528 1.00 95.81 107 LEU A CA 1
ATOM 846 C C . LEU A 1 107 ? -5.258 16.726 -8.423 1.00 95.81 107 LEU A C 1
ATOM 848 O O . LEU A 1 107 ? -5.785 17.375 -7.521 1.00 95.81 107 LEU A O 1
ATOM 852 N N . GLY A 1 108 ? -5.283 15.391 -8.446 1.00 95.44 108 GLY A N 1
ATOM 853 C CA . GLY A 1 108 ? -5.903 14.586 -7.397 1.00 95.44 108 GLY A CA 1
ATOM 854 C C . GLY A 1 108 ? -5.263 14.848 -6.037 1.00 95.44 108 GLY A C 1
ATOM 855 O O . GLY A 1 108 ? -5.966 15.149 -5.072 1.00 95.44 108 GLY A O 1
ATOM 856 N N . ALA A 1 109 ? -3.930 14.835 -5.962 1.00 95.50 109 ALA A N 1
ATOM 857 C CA . ALA A 1 109 ? -3.200 15.181 -4.746 1.00 95.50 109 ALA A CA 1
ATOM 858 C C . ALA A 1 109 ? -3.499 16.618 -4.285 1.00 95.50 109 ALA A C 1
ATOM 860 O O . ALA A 1 109 ? -3.767 16.836 -3.102 1.00 95.50 109 ALA A O 1
ATOM 861 N N . ALA A 1 110 ? -3.533 17.583 -5.210 1.00 94.50 110 ALA A N 1
ATOM 862 C CA . ALA A 1 110 ? -3.808 18.987 -4.907 1.00 94.50 110 ALA A CA 1
ATOM 863 C C . ALA A 1 110 ? -5.194 19.219 -4.281 1.00 94.50 110 ALA A C 1
ATOM 865 O O . ALA A 1 110 ? -5.341 20.132 -3.473 1.00 94.50 110 ALA A O 1
ATOM 866 N N . VAL A 1 111 ? -6.195 18.393 -4.606 1.00 93.31 111 VAL A N 1
ATOM 867 C CA . VAL A 1 111 ? -7.551 18.489 -4.033 1.00 93.31 111 VAL A CA 1
ATOM 868 C C . VAL A 1 111 ? -7.705 17.616 -2.776 1.00 93.31 111 VAL A C 1
ATOM 870 O O . VAL A 1 111 ? -8.329 18.031 -1.794 1.00 93.31 111 VAL A O 1
ATOM 873 N N . ILE A 1 112 ? -7.108 16.419 -2.755 1.00 94.19 112 ILE A N 1
ATOM 874 C CA . ILE A 1 112 ? -7.205 15.473 -1.632 1.00 94.19 112 ILE A CA 1
ATOM 875 C C . ILE A 1 112 ? -6.433 15.974 -0.405 1.00 94.19 112 ILE A C 1
ATOM 877 O O . ILE A 1 112 ? -6.977 15.964 0.697 1.00 94.19 112 ILE A O 1
ATOM 881 N N . ILE A 1 113 ? -5.195 16.448 -0.564 1.00 94.19 113 ILE A N 1
ATOM 882 C CA . ILE A 1 113 ? -4.356 16.902 0.560 1.00 94.19 113 ILE A CA 1
ATOM 883 C C . ILE A 1 113 ? -5.054 17.972 1.421 1.00 94.19 113 ILE A C 1
ATOM 885 O O . ILE A 1 113 ? -5.180 17.754 2.629 1.00 94.19 113 ILE A O 1
ATOM 889 N N . PRO A 1 114 ? -5.571 19.091 0.873 1.00 90.06 114 PRO A N 1
ATOM 890 C CA . PRO A 1 114 ? -6.279 20.081 1.684 1.00 90.06 114 PRO A CA 1
ATOM 891 C C . PRO A 1 114 ? -7.579 19.533 2.287 1.00 90.06 114 PRO A C 1
ATOM 893 O O . PRO A 1 114 ? -8.018 20.026 3.324 1.00 90.06 114 PRO A O 1
ATOM 896 N N . MET A 1 115 ? -8.178 18.492 1.698 1.00 90.19 115 MET A N 1
ATOM 897 C CA . MET A 1 115 ? -9.351 17.822 2.264 1.00 90.19 115 MET A CA 1
ATOM 898 C C . MET A 1 115 ? -9.015 17.028 3.530 1.00 90.19 115 MET A C 1
ATOM 900 O O . MET A 1 115 ? -9.811 17.000 4.470 1.00 90.19 115 MET A O 1
ATOM 904 N N . LEU A 1 116 ? -7.831 16.409 3.570 1.00 91.56 116 LEU A N 1
ATOM 905 C CA . LEU A 1 116 ? -7.337 15.666 4.732 1.00 91.56 116 LEU A CA 1
ATOM 906 C C . LEU A 1 116 ? -6.933 16.587 5.891 1.00 91.56 116 LEU A C 1
ATOM 908 O O . LEU A 1 116 ? -6.902 16.136 7.034 1.00 91.56 116 LEU A O 1
ATOM 912 N N . ILE A 1 117 ? -6.652 17.868 5.627 1.00 92.56 117 ILE A N 1
ATOM 913 C CA . ILE A 1 117 ? -6.243 18.842 6.645 1.00 92.56 117 ILE A CA 1
ATOM 914 C C . ILE A 1 117 ? -7.490 19.427 7.338 1.00 92.56 117 ILE A C 1
ATOM 916 O O . ILE A 1 117 ? -8.248 20.195 6.735 1.00 92.56 117 ILE A O 1
ATOM 920 N N . PRO A 1 118 ? -7.726 19.147 8.639 1.00 84.75 118 PRO A N 1
ATOM 921 C CA . PRO A 1 118 ? -8.948 19.583 9.310 1.00 84.75 118 PRO A CA 1
ATOM 922 C C . PRO A 1 118 ? -9.088 21.106 9.436 1.00 84.75 118 PRO A C 1
ATOM 924 O O . PRO A 1 118 ? -10.212 21.590 9.547 1.00 84.75 118 PRO A O 1
ATOM 927 N N . SER A 1 119 ? -7.981 21.845 9.411 1.00 85.62 119 SER A N 1
ATOM 928 C CA . SER A 1 119 ? -7.918 23.303 9.556 1.00 85.62 119 SER A CA 1
ATOM 929 C C . SER A 1 119 ? -7.963 24.075 8.233 1.00 85.62 119 SER A C 1
ATOM 931 O O . SER A 1 119 ? -7.951 25.304 8.262 1.00 85.62 119 SER A O 1
ATOM 933 N N . ALA A 1 120 ? -8.014 23.398 7.080 1.00 84.75 120 ALA A N 1
ATOM 934 C CA . ALA A 1 120 ? -8.005 24.073 5.787 1.00 84.75 120 ALA A CA 1
ATOM 935 C C . ALA A 1 120 ? -9.285 24.915 5.573 1.00 84.75 120 ALA A C 1
ATOM 937 O O . ALA A 1 120 ? -10.393 24.435 5.855 1.00 84.75 120 ALA A O 1
ATOM 938 N N . PRO A 1 121 ? -9.167 26.160 5.070 1.00 79.12 121 PRO A N 1
ATOM 939 C CA . PRO A 1 121 ? -10.320 26.988 4.729 1.00 79.12 121 PRO A CA 1
ATOM 940 C C . PRO A 1 121 ? -11.063 26.442 3.494 1.00 79.12 121 PRO A C 1
ATOM 942 O O . PRO A 1 121 ? -10.543 25.628 2.740 1.00 79.12 121 PRO A O 1
ATOM 945 N N . ALA A 1 122 ? -12.305 26.894 3.280 1.00 86.31 122 ALA A N 1
ATOM 946 C CA . ALA A 1 122 ? -13.107 26.596 2.081 1.00 86.31 122 ALA A CA 1
ATOM 947 C C . ALA A 1 122 ? -13.390 25.099 1.786 1.00 86.31 122 ALA A C 1
ATOM 949 O O . ALA A 1 122 ? -13.595 24.713 0.636 1.00 86.31 122 ALA A O 1
ATOM 950 N N . LYS A 1 123 ? -13.515 24.251 2.818 1.00 86.62 123 LYS A N 1
ATOM 951 C CA . LYS A 1 123 ? -13.806 22.805 2.670 1.00 86.62 123 LYS A CA 1
ATOM 952 C C . LYS A 1 123 ? -14.995 22.460 1.774 1.00 86.62 123 LYS A C 1
ATOM 954 O O . LYS A 1 123 ? -14.943 21.463 1.066 1.00 86.62 123 LYS A O 1
ATOM 959 N N . ARG A 1 124 ? -16.065 23.264 1.797 1.00 88.00 124 ARG A N 1
ATOM 960 C CA . ARG A 1 124 ? -17.237 23.044 0.930 1.00 88.00 124 ARG A CA 1
ATOM 961 C C . ARG A 1 124 ? -16.876 23.175 -0.548 1.00 88.00 124 ARG A C 1
ATOM 963 O O . ARG A 1 124 ? -17.308 22.356 -1.346 1.00 88.00 124 ARG A O 1
ATOM 970 N N . PHE A 1 125 ? -16.059 24.168 -0.892 1.00 91.00 125 PHE A N 1
ATOM 971 C CA . PHE A 1 125 ? -15.564 24.343 -2.252 1.00 91.00 125 PHE A CA 1
ATOM 972 C C . PHE A 1 125 ? -14.621 23.200 -2.638 1.00 91.00 125 PHE A C 1
ATOM 974 O O . PHE A 1 125 ? -14.810 22.589 -3.682 1.00 91.00 125 PHE A O 1
ATOM 981 N N . ASN A 1 126 ? -13.689 22.827 -1.755 1.00 90.81 126 ASN A N 1
ATOM 982 C CA . ASN A 1 126 ? -12.782 21.708 -2.010 1.00 90.81 126 ASN A CA 1
ATOM 983 C C . ASN A 1 126 ? -13.525 20.371 -2.215 1.00 90.81 126 ASN A C 1
ATOM 985 O O . ASN A 1 126 ? -13.159 19.587 -3.083 1.00 90.81 126 ASN A O 1
ATOM 989 N N . LEU A 1 127 ? -14.613 20.134 -1.471 1.00 92.88 127 LEU A N 1
ATOM 990 C CA . LEU A 1 127 ? -15.485 18.968 -1.647 1.00 92.88 127 LEU A CA 1
ATOM 991 C C . LEU A 1 127 ? -16.152 18.950 -3.032 1.00 92.88 127 LEU A C 1
ATOM 993 O O . LEU A 1 127 ? -16.190 17.903 -3.672 1.00 92.88 127 LEU A O 1
ATOM 997 N N . ILE A 1 128 ? -16.652 20.097 -3.505 1.00 94.06 128 ILE A N 1
ATOM 998 C CA . ILE A 1 128 ? -17.222 20.223 -4.857 1.00 94.06 128 ILE A CA 1
ATOM 999 C C . ILE A 1 128 ? -16.136 19.973 -5.907 1.00 94.06 128 ILE A C 1
ATOM 1001 O O . ILE A 1 128 ? -16.362 19.221 -6.856 1.00 94.06 128 ILE A O 1
ATOM 1005 N N . CYS A 1 129 ? -14.941 20.540 -5.716 1.00 93.38 129 CYS A N 1
ATOM 1006 C CA . CYS A 1 129 ? -13.807 20.283 -6.594 1.00 93.38 129 CYS A CA 1
ATOM 1007 C C . CYS A 1 129 ? -13.460 18.793 -6.654 1.00 93.38 129 CYS A C 1
ATOM 1009 O O . CYS A 1 129 ? -13.230 18.274 -7.738 1.00 93.38 129 CYS A O 1
ATOM 1011 N N . LEU A 1 130 ? -13.478 18.095 -5.519 1.00 94.31 130 LEU A N 1
ATOM 1012 C CA . LEU A 1 130 ? -13.142 16.675 -5.434 1.00 94.31 130 LEU A CA 1
ATOM 1013 C C . LEU A 1 130 ? -14.188 15.767 -6.086 1.00 94.31 130 LEU A C 1
ATOM 1015 O O . LEU A 1 130 ? -13.825 14.818 -6.772 1.00 94.31 130 LEU A O 1
ATOM 1019 N N . ILE A 1 131 ? -15.475 16.030 -5.849 1.00 95.38 131 ILE A N 1
ATOM 1020 C CA . ILE A 1 131 ? -16.565 15.130 -6.260 1.00 95.38 131 ILE A CA 1
ATOM 1021 C C . ILE A 1 131 ? -17.063 15.430 -7.674 1.00 95.38 131 ILE A C 1
ATOM 1023 O O . ILE A 1 131 ? -17.574 14.533 -8.335 1.00 95.38 131 ILE A O 1
ATOM 1027 N N . VAL A 1 132 ? -16.936 16.671 -8.144 1.00 95.56 132 VAL A N 1
ATOM 1028 C CA . VAL A 1 132 ? -17.496 17.088 -9.437 1.00 95.56 132 VAL A CA 1
ATOM 1029 C C . VAL A 1 132 ? -16.396 17.466 -10.417 1.00 95.56 132 VAL A C 1
ATOM 1031 O O . VAL A 1 132 ? -16.280 16.860 -11.475 1.00 95.56 132 VAL A O 1
ATOM 1034 N N . ILE A 1 133 ? -15.562 18.450 -10.078 1.00 94.88 133 ILE A N 1
ATOM 1035 C CA . ILE A 1 133 ? -14.606 19.022 -11.041 1.00 94.88 133 ILE A CA 1
ATOM 1036 C C . ILE A 1 133 ? -13.490 18.024 -11.369 1.00 94.88 133 ILE A C 1
ATOM 1038 O O . ILE A 1 133 ? -13.191 17.789 -12.536 1.00 94.88 133 ILE A O 1
ATOM 1042 N N . TYR A 1 134 ? -12.901 17.403 -10.352 1.00 95.81 134 TYR A N 1
ATOM 1043 C CA . TYR A 1 134 ? -11.821 16.439 -10.507 1.00 95.81 134 TYR A CA 1
ATOM 1044 C C . TYR A 1 134 ? -12.204 15.228 -11.374 1.00 95.81 134 TYR A C 1
ATOM 1046 O O . TYR A 1 134 ? -11.467 14.968 -12.323 1.00 95.81 134 TYR A O 1
ATOM 1054 N N . PRO A 1 135 ? -13.328 14.509 -11.152 1.00 95.69 135 PRO A N 1
ATOM 1055 C CA . PRO A 1 135 ? -13.681 13.384 -12.016 1.00 95.69 135 PRO A CA 1
ATOM 1056 C C . PRO A 1 135 ? -13.993 13.806 -13.453 1.00 95.69 135 PRO A C 1
ATOM 1058 O O . PRO A 1 135 ? -13.674 13.053 -14.366 1.00 95.69 135 PRO A O 1
ATOM 1061 N N . LEU A 1 136 ? -14.547 15.002 -13.683 1.00 95.88 136 LEU A N 1
ATOM 1062 C CA . LEU A 1 136 ? -14.737 15.519 -15.044 1.00 95.88 136 LEU A CA 1
ATOM 1063 C C . LEU A 1 136 ? -13.394 15.773 -15.741 1.00 95.88 136 LEU A C 1
ATOM 1065 O O . LEU A 1 136 ? -13.207 15.350 -16.880 1.00 95.88 136 LEU A O 1
ATOM 1069 N N . ILE A 1 137 ? -12.442 16.409 -15.051 1.00 94.94 137 ILE A N 1
ATOM 1070 C CA . ILE A 1 137 ? -11.090 16.635 -15.582 1.00 94.94 137 ILE A CA 1
ATOM 1071 C C . ILE A 1 137 ? -10.379 15.301 -15.830 1.00 94.94 137 ILE A C 1
ATOM 1073 O O . ILE A 1 137 ? -9.810 15.107 -16.900 1.00 94.94 137 ILE A O 1
ATOM 1077 N N . ALA A 1 138 ? -10.435 14.372 -14.875 1.00 94.94 138 ALA A N 1
ATOM 1078 C CA . ALA A 1 138 ? -9.830 13.051 -15.007 1.00 94.94 138 ALA A CA 1
ATOM 1079 C C . ALA A 1 138 ? -10.434 12.266 -16.180 1.00 94.94 138 ALA A C 1
ATOM 1081 O O . ALA A 1 138 ? -9.699 11.620 -16.918 1.00 94.94 138 ALA A O 1
ATOM 1082 N N . LEU A 1 139 ? -11.751 12.360 -16.398 1.00 94.81 139 LEU A N 1
ATOM 1083 C CA . LEU A 1 139 ? -12.415 11.734 -17.539 1.00 94.81 139 LEU A CA 1
ATOM 1084 C C . LEU A 1 139 ? -11.903 12.309 -18.861 1.00 94.81 139 LEU A C 1
ATOM 1086 O O . LEU A 1 139 ? -11.544 11.541 -19.744 1.00 94.81 139 LEU A O 1
ATOM 1090 N N . VAL A 1 140 ? -11.807 13.634 -18.992 1.00 93.94 140 VAL A N 1
ATOM 1091 C CA . VAL A 1 140 ? -11.275 14.270 -20.210 1.00 93.94 140 VAL A CA 1
ATOM 1092 C C . VAL A 1 140 ? -9.809 13.897 -20.443 1.00 93.94 140 VAL A C 1
ATOM 1094 O O . VAL A 1 140 ? -9.434 13.572 -21.565 1.00 93.94 140 VAL A O 1
ATOM 1097 N N . LEU A 1 141 ? -8.983 13.908 -19.394 1.00 91.88 141 LEU A N 1
ATOM 1098 C CA . LEU A 1 141 ? -7.558 13.592 -19.501 1.00 91.88 141 LEU A CA 1
ATOM 1099 C C . LEU A 1 141 ? -7.298 12.120 -19.823 1.00 91.88 141 LEU A C 1
ATOM 1101 O O . LEU A 1 141 ? -6.357 11.833 -20.549 1.00 91.88 141 LEU A O 1
ATOM 1105 N N . LEU A 1 142 ? -8.084 11.190 -19.276 1.00 91.75 142 LEU A N 1
ATOM 1106 C CA . LEU A 1 142 ? -7.807 9.756 -19.394 1.00 91.75 142 LEU A CA 1
ATOM 1107 C C . LEU A 1 142 ? -8.599 9.057 -20.506 1.00 91.75 142 LEU A C 1
ATOM 1109 O O . LEU A 1 142 ? -8.140 8.017 -20.975 1.00 91.75 142 LEU A O 1
ATOM 1113 N N . ALA A 1 143 ? -9.758 9.588 -20.914 1.00 86.31 143 ALA A N 1
ATOM 1114 C CA . ALA A 1 143 ? -10.605 8.997 -21.957 1.00 86.31 143 ALA A CA 1
ATOM 1115 C C . ALA A 1 143 ? -10.488 9.679 -23.332 1.00 86.31 143 ALA A C 1
ATOM 1117 O O . ALA A 1 143 ? -10.961 9.106 -24.316 1.00 86.31 143 ALA A O 1
ATOM 1118 N N . GLY A 1 144 ? -9.921 10.889 -23.397 1.00 65.44 144 GLY A N 1
ATOM 1119 C CA . GLY A 1 144 ? -9.659 11.619 -24.645 1.00 65.44 144 GLY A CA 1
ATOM 1120 C C . GLY A 1 144 ? -8.202 11.595 -25.073 1.00 65.44 144 GLY A C 1
ATOM 1121 O O . GLY A 1 144 ? -7.394 10.854 -24.477 1.00 65.44 144 GLY A O 1
#

Secondary structure (DSSP, 8-state):
-----TT-PPP-------HHHHHHHHTSSSHHHHHHHHHHHHHHHHHHHHHHIIIIIS-B---SSGGGG-STT---BHHHHHHHHHHHHHTT--GGGHHHHHHHHHHHHHHHHHHH-TT-TTHHHHHHIIIIIHHHHHHHHHH-

Foldseek 3Di:
DDDDDPPPDPDPPPPPQDVVNVCCVQQVVDPVSVVVNVVVVVVCVVPVVVVCCQPPVQEDQDDPDPVSQPDPSHHHDVVVCVVCVCCVQPNPDDPVLVVLSVVLVVQQCVLVVLCPVPPRPPNVVSVCCNPPVSVVSNCVSPVD

Sequence (144 aa):
MGMEDISGRPRPKRAMRSPLSWMRQNLFSGVGNTVLTLGSIYLLWLIVPPVLDFAIFSAVWTGSSREACLVPDAGACWPFVWANLGQFIYGRYPSSELWRVNLTFLLGAAVIIPMLIPSAPAKRFNLICLIVIYPLIALVLLAG

Radius of gyration: 25.49 Å; chains: 1; bounding box: 40×65×62 Å